Protein AF-A0A7S2HYG5-F1 (afdb_monomer)

pLDDT: mean 72.46, std 19.4, range [35.66, 97.06]

Secondary structure (DSSP, 8-state):
--------S-------------------SSHHHHHHHHHHHHHHHHHHHS--------SS-THHHHHHHHHHHHHHHHHHHHHHHHHHS-SS--SSSPPHHHHHHHHHHHHHHHHHHHHHHHHHHHHHHHHHHHHHHHHHHHHHHTT-

InterPro domains:
  IPR004217 Tim10-like [PF02953] (66-124)
  IPR035427 Tim10-like domain superfamily [G3DSA:1.10.287.810] (61-145)
  IPR035427 Tim10-like domain superfamily [SSF144122] (69-131)

Mean predicted aligned error: 18.71 Å

Foldseek 3Di:
DDDDDDDDDDDDDDDDDDDDDDDDDDDDPDVVVVVVVVVVVVVVVCCVVDVPPPPPPPDVDPVVVVVVVVVVVVVLVVVLVVVLCVVLPDPDPPDPDRDPRSVVSSVVSSVVSVVVVVVVVVVVVVVVVVVVVVVVVVVVVVVVVVPD

Structure (mmCIF, N/CA/C/O backbone):
data_AF-A0A7S2HYG5-F1
#
_entry.id   AF-A0A7S2HYG5-F1
#
loop_
_atom_site.group_PDB
_atom_site.id
_atom_site.type_symbol
_atom_site.label_atom_id
_atom_site.label_alt_id
_atom_site.label_comp_id
_atom_site.label_asym_id
_atom_site.label_entity_id
_atom_site.label_seq_id
_atom_site.pdbx_PDB_ins_code
_atom_site.Cartn_x
_atom_site.Cartn_y
_atom_site.Cartn_z
_atom_site.occupancy
_atom_site.B_iso_or_equiv
_atom_site.auth_seq_id
_atom_site.auth_comp_id
_atom_site.auth_asym_id
_atom_site.auth_atom_id
_atom_site.pdbx_PDB_model_num
ATOM 1 N N . PHE A 1 1 ? 1.846 -24.707 -8.665 1.00 38.94 1 PHE A N 1
ATOM 2 C CA . PHE A 1 1 ? 1.181 -25.809 -9.388 1.00 38.94 1 PHE A CA 1
ATOM 3 C C . PHE A 1 1 ? 0.012 -26.278 -8.533 1.00 38.94 1 PHE A C 1
ATOM 5 O O . PHE A 1 1 ? 0.233 -26.924 -7.521 1.00 38.94 1 PHE A O 1
ATOM 12 N N . ALA A 1 2 ? -1.208 -25.839 -8.848 1.00 42.44 2 ALA A N 1
ATOM 13 C CA . ALA A 1 2 ? -2.406 -26.189 -8.090 1.00 42.44 2 ALA A CA 1
ATOM 14 C C . ALA A 1 2 ? -3.001 -27.478 -8.666 1.00 42.44 2 ALA A C 1
ATOM 16 O O . ALA A 1 2 ? -3.543 -27.468 -9.769 1.00 42.44 2 ALA A O 1
ATOM 17 N N . THR A 1 3 ? -2.903 -28.590 -7.944 1.00 47.47 3 THR A N 1
ATOM 18 C CA . THR A 1 3 ? -3.693 -29.784 -8.250 1.00 47.47 3 THR A CA 1
ATOM 19 C C . THR A 1 3 ? -5.036 -29.657 -7.540 1.00 47.47 3 THR A C 1
ATOM 21 O O . THR A 1 3 ? -5.204 -29.963 -6.365 1.00 47.47 3 THR A O 1
ATOM 24 N N . ARG A 1 4 ? -6.021 -29.148 -8.280 1.00 42.34 4 ARG A N 1
ATOM 25 C CA . ARG A 1 4 ? -7.431 -29.197 -7.899 1.00 42.34 4 ARG A CA 1
ATOM 26 C C . ARG A 1 4 ? -7.890 -30.653 -7.988 1.00 42.34 4 ARG A C 1
ATOM 28 O O . ARG A 1 4 ? -8.102 -31.149 -9.089 1.00 42.34 4 ARG A O 1
ATOM 35 N N . SER A 1 5 ? -8.058 -31.330 -6.856 1.00 43.91 5 SER A N 1
ATOM 36 C CA . SER A 1 5 ? -8.839 -32.569 -6.812 1.00 43.91 5 SER A CA 1
ATOM 37 C C . SER A 1 5 ? -10.293 -32.206 -6.514 1.00 43.91 5 SER A C 1
ATOM 39 O O . SER A 1 5 ? -10.594 -31.569 -5.504 1.00 43.91 5 SER A O 1
ATOM 41 N N . ALA A 1 6 ? -11.181 -32.552 -7.441 1.00 42.34 6 ALA A N 1
ATOM 42 C CA . ALA A 1 6 ? -12.616 -32.538 -7.230 1.00 42.34 6 ALA A CA 1
ATOM 43 C C . ALA A 1 6 ? -13.027 -33.876 -6.598 1.00 42.34 6 ALA A C 1
ATOM 45 O O . ALA A 1 6 ? -12.798 -34.929 -7.185 1.00 42.34 6 ALA A O 1
ATOM 46 N N . GLY A 1 7 ? -13.673 -33.820 -5.436 1.00 38.31 7 GLY A N 1
ATOM 47 C CA . GLY A 1 7 ? -14.292 -34.958 -4.762 1.00 38.31 7 GLY A CA 1
ATOM 48 C C . GLY A 1 7 ? -15.359 -34.443 -3.802 1.00 38.31 7 GLY A C 1
ATOM 49 O O . GLY A 1 7 ? -15.081 -33.598 -2.960 1.00 38.31 7 GLY A O 1
ATOM 50 N N . ARG A 1 8 ? -16.604 -34.870 -4.023 1.00 49.75 8 ARG A N 1
ATOM 51 C CA . ARG A 1 8 ? -17.827 -34.434 -3.336 1.00 49.75 8 ARG A CA 1
ATOM 52 C C . ARG A 1 8 ? -17.950 -35.068 -1.946 1.00 49.75 8 ARG A C 1
ATOM 54 O O . ARG A 1 8 ? -17.648 -36.243 -1.798 1.00 49.75 8 ARG A O 1
ATOM 61 N N . ASN A 1 9 ? -18.548 -34.296 -1.034 1.00 46.12 9 ASN A N 1
ATOM 62 C CA . ASN A 1 9 ? -19.017 -34.636 0.317 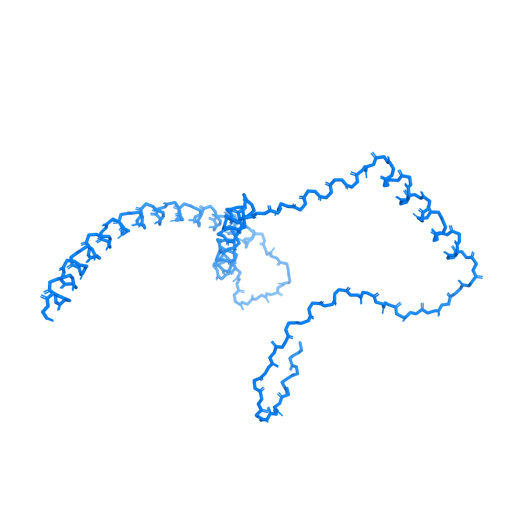1.00 46.12 9 ASN A CA 1
ATOM 63 C C . ASN A 1 9 ? -17.938 -34.926 1.369 1.00 46.12 9 ASN A C 1
ATOM 65 O O . ASN A 1 9 ? -17.324 -35.984 1.375 1.00 46.12 9 ASN A O 1
ATOM 69 N N . GLY A 1 10 ? -17.810 -34.007 2.331 1.00 38.06 10 GLY A N 1
ATOM 70 C CA . GLY A 1 10 ? -17.079 -34.237 3.576 1.00 38.06 10 GLY A CA 1
ATOM 71 C C . GLY A 1 10 ? -16.322 -33.003 4.048 1.00 38.06 10 GLY A C 1
ATOM 72 O O . GLY A 1 10 ? -15.224 -32.723 3.585 1.00 38.06 10 GLY A O 1
ATOM 73 N N . ILE A 1 11 ? -16.920 -32.268 4.983 1.00 52.16 11 ILE A N 1
ATOM 74 C CA . ILE A 1 11 ? -16.225 -31.318 5.854 1.00 52.16 11 ILE A CA 1
ATOM 75 C C . ILE A 1 11 ? -15.215 -32.129 6.670 1.00 52.16 11 ILE A C 1
ATOM 77 O O . ILE A 1 11 ? -15.676 -32.958 7.436 1.00 52.16 11 ILE A O 1
ATOM 81 N N . ILE A 1 12 ? -13.908 -31.917 6.482 1.00 48.81 12 ILE A N 1
ATOM 82 C CA . ILE A 1 12 ? -12.834 -31.818 7.498 1.00 48.81 12 ILE A CA 1
ATOM 83 C C . ILE A 1 12 ? -11.554 -31.411 6.727 1.00 48.81 12 ILE A C 1
ATOM 85 O O . ILE A 1 12 ? -10.967 -32.238 6.036 1.00 48.81 12 ILE A O 1
ATOM 89 N N . CYS A 1 13 ? -11.078 -30.169 6.862 1.00 39.56 13 CYS A N 1
ATOM 90 C CA . CYS A 1 13 ? -9.652 -29.876 6.666 1.00 39.56 13 CYS A CA 1
ATOM 91 C C . CYS A 1 13 ? -9.033 -29.783 8.054 1.00 39.56 13 CYS A C 1
ATOM 93 O O . CYS A 1 13 ? -9.122 -28.756 8.722 1.00 39.56 13 CYS A O 1
ATOM 95 N N . ALA A 1 14 ? -8.479 -30.909 8.494 1.00 47.91 14 ALA A N 1
ATOM 96 C CA . ALA A 1 14 ? -7.643 -30.985 9.669 1.00 47.91 14 ALA A CA 1
ATOM 97 C C . ALA A 1 14 ? -6.314 -30.293 9.359 1.00 47.91 14 ALA A C 1
ATOM 99 O O . ALA A 1 14 ? -5.595 -30.655 8.427 1.00 47.91 14 ALA A O 1
ATOM 100 N N . GLU A 1 15 ? -6.023 -29.296 10.177 1.00 52.59 15 GLU A N 1
ATOM 101 C CA . GLU A 1 15 ? -4.700 -28.768 10.448 1.00 52.59 15 GLU A CA 1
ATOM 102 C C . GLU A 1 15 ? -3.738 -29.922 10.775 1.00 52.59 15 GLU A C 1
ATOM 104 O O . GLU A 1 15 ? -3.843 -30.546 11.829 1.00 52.59 15 GLU A O 1
ATOM 109 N N . GLN A 1 16 ? -2.784 -30.209 9.889 1.00 44.84 16 GLN A N 1
ATOM 110 C CA . GLN A 1 16 ? -1.553 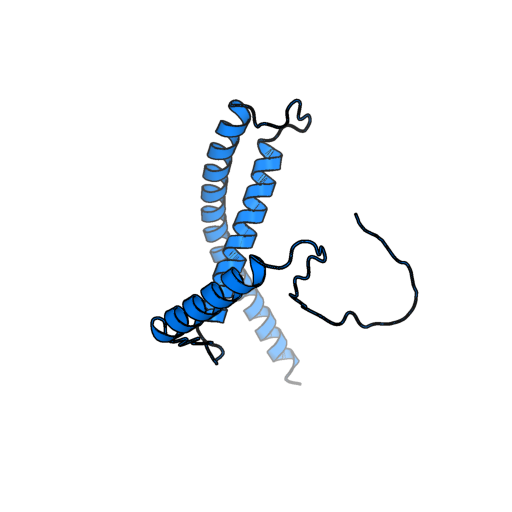-30.893 10.279 1.00 44.84 16 GLN A CA 1
ATOM 111 C C . GLN A 1 16 ? -0.344 -30.127 9.760 1.00 44.84 16 GLN A C 1
ATOM 113 O O . GLN A 1 16 ? 0.185 -30.345 8.671 1.00 44.84 16 GLN A O 1
ATOM 118 N N . ARG A 1 17 ? 0.111 -29.230 10.633 1.00 45.12 17 ARG A N 1
ATOM 119 C CA . ARG A 1 17 ? 1.498 -28.803 10.743 1.00 45.12 17 ARG A CA 1
ATOM 120 C C . ARG A 1 17 ? 2.356 -30.041 11.030 1.00 45.12 17 ARG A C 1
ATOM 122 O O . ARG A 1 17 ? 2.402 -30.515 12.159 1.00 45.12 17 ARG A O 1
ATOM 129 N N . GLN A 1 18 ? 3.060 -30.541 10.021 1.00 48.25 18 GLN A N 1
ATOM 130 C CA . GLN A 1 18 ? 4.229 -31.395 10.220 1.00 48.25 18 GLN A CA 1
ATOM 131 C C . GLN A 1 18 ? 5.423 -30.774 9.506 1.00 48.25 18 GLN A C 1
ATOM 133 O O . GLN A 1 18 ? 5.646 -30.929 8.308 1.00 48.25 18 GLN A O 1
ATOM 138 N N . THR A 1 19 ? 6.198 -30.036 10.292 1.00 41.03 19 THR A N 1
ATOM 139 C CA . THR A 1 19 ? 7.611 -29.792 10.038 1.00 41.03 19 THR A CA 1
ATOM 140 C C . THR A 1 19 ? 8.359 -31.104 10.259 1.00 41.03 19 THR A C 1
ATOM 142 O O . THR A 1 19 ? 8.623 -31.476 11.399 1.00 41.03 19 THR A O 1
ATOM 145 N N . ALA A 1 20 ? 8.698 -31.814 9.189 1.00 39.38 20 ALA A N 1
ATOM 146 C CA . ALA A 1 20 ? 9.713 -32.859 9.245 1.00 39.38 20 ALA A CA 1
ATOM 147 C C . ALA A 1 20 ? 10.379 -33.003 7.877 1.00 39.38 20 ALA A C 1
ATOM 149 O O . ALA A 1 20 ? 9.875 -33.626 6.947 1.00 39.38 20 ALA A O 1
ATOM 150 N N . SER A 1 21 ? 11.544 -32.379 7.776 1.00 41.88 21 SER A N 1
ATOM 151 C CA . SER A 1 21 ? 12.558 -32.633 6.768 1.00 41.88 21 SER A CA 1
ATOM 152 C C . SER A 1 21 ? 12.943 -34.116 6.728 1.00 41.88 21 SER A C 1
ATOM 154 O O . SER A 1 21 ? 13.458 -34.652 7.711 1.00 41.88 21 SER A O 1
ATOM 156 N N . SER A 1 22 ? 12.807 -34.758 5.573 1.00 39.44 22 SER A N 1
ATOM 157 C CA . SER A 1 22 ? 13.685 -35.869 5.201 1.00 39.44 22 SER A CA 1
ATOM 158 C C . SER A 1 22 ? 13.962 -35.826 3.710 1.00 39.44 22 SER A C 1
ATOM 160 O O . SER A 1 22 ? 13.203 -36.307 2.876 1.00 39.44 22 SER A O 1
ATOM 162 N N . SER A 1 23 ? 15.083 -35.183 3.395 1.00 35.66 23 SER A N 1
ATOM 163 C CA . SER A 1 23 ? 15.836 -35.395 2.173 1.00 35.66 23 SER A CA 1
ATOM 164 C C . SER A 1 23 ? 16.424 -36.804 2.204 1.00 35.66 23 SER A C 1
ATOM 166 O O . SER A 1 23 ? 17.446 -37.083 2.832 1.00 35.66 23 SER A O 1
ATOM 168 N N . GLU A 1 24 ? 15.750 -37.705 1.509 1.00 44.22 24 GLU A N 1
ATOM 169 C CA . GLU A 1 24 ? 16.256 -39.024 1.178 1.00 44.22 24 GLU A CA 1
ATOM 170 C C . GLU A 1 24 ? 17.243 -38.883 0.014 1.00 44.22 24 GLU A C 1
ATOM 172 O O . GLU A 1 24 ? 16.820 -38.719 -1.122 1.00 44.22 24 GLU A O 1
ATOM 177 N N . GLN A 1 25 ? 18.554 -38.892 0.286 1.00 39.56 25 GLN A N 1
ATOM 178 C CA . GLN A 1 25 ? 19.541 -39.508 -0.612 1.00 39.56 25 GLN A CA 1
ATOM 179 C C . GLN A 1 25 ? 20.794 -39.953 0.151 1.00 39.56 25 GLN A C 1
ATOM 181 O O . GLN A 1 25 ? 21.585 -39.177 0.689 1.00 39.56 25 GLN A O 1
ATOM 186 N N . GLU A 1 26 ? 20.935 -41.269 0.162 1.00 39.34 26 GLU A N 1
ATOM 187 C CA . GLU A 1 26 ? 22.013 -42.086 0.683 1.00 39.34 26 GLU A CA 1
ATOM 188 C C . GLU A 1 26 ? 23.161 -42.209 -0.334 1.00 39.34 26 GLU A C 1
ATOM 190 O O . GLU A 1 26 ? 22.917 -42.574 -1.482 1.00 39.34 26 GLU A O 1
ATOM 195 N N . LYS A 1 27 ? 24.405 -41.913 0.098 1.00 46.34 27 LYS A N 1
ATOM 196 C CA . LYS A 1 27 ? 25.689 -42.528 -0.333 1.00 46.34 27 LYS A CA 1
ATOM 197 C C . LYS A 1 27 ? 26.896 -41.817 0.320 1.00 46.34 27 LYS A C 1
ATOM 199 O O . LYS A 1 27 ? 27.299 -40.757 -0.143 1.00 46.34 27 LYS A O 1
ATOM 204 N N . ARG A 1 28 ? 27.475 -42.415 1.381 1.00 40.88 28 ARG A N 1
ATOM 205 C CA . ARG A 1 28 ? 28.923 -42.504 1.752 1.00 40.88 28 ARG A CA 1
ATOM 206 C C . ARG A 1 28 ? 29.103 -42.775 3.269 1.00 40.88 28 ARG A C 1
ATOM 208 O O . ARG A 1 28 ? 28.873 -41.866 4.070 1.00 40.88 28 ARG A O 1
ATOM 215 N N . PRO A 1 29 ? 29.561 -43.973 3.689 1.00 54.56 29 PRO A N 1
ATOM 216 C CA . PRO A 1 29 ? 29.672 -44.343 5.099 1.00 54.56 29 PRO A CA 1
ATOM 217 C C . PRO A 1 29 ? 31.117 -44.192 5.607 1.00 54.56 29 PRO A C 1
ATOM 219 O O . PRO A 1 29 ? 31.889 -45.130 5.499 1.00 54.56 29 PRO A O 1
ATOM 222 N N . LEU A 1 30 ? 31.496 -43.012 6.125 1.00 50.81 30 LEU A N 1
ATOM 223 C CA . LEU A 1 30 ? 32.494 -42.886 7.220 1.00 50.81 30 LEU A CA 1
ATOM 224 C C . LEU A 1 30 ? 32.673 -41.451 7.756 1.00 50.81 30 LEU A C 1
ATOM 226 O O . LEU A 1 30 ? 33.091 -41.281 8.892 1.00 50.81 30 LEU A O 1
ATOM 230 N N . HIS A 1 31 ? 32.327 -40.409 6.989 1.00 49.41 31 HIS A N 1
ATOM 231 C CA . HIS A 1 31 ? 32.473 -39.006 7.433 1.00 49.41 31 HIS A CA 1
ATOM 232 C C . HIS A 1 31 ? 31.215 -38.454 8.140 1.00 49.41 31 HIS A C 1
ATOM 234 O O . HIS A 1 31 ? 31.271 -37.477 8.882 1.00 49.41 31 HIS A O 1
ATOM 240 N N . ARG A 1 32 ? 30.052 -39.089 7.936 1.00 56.78 32 ARG A N 1
ATOM 241 C CA . ARG A 1 32 ? 28.766 -38.634 8.493 1.00 56.78 32 ARG A CA 1
ATOM 242 C C . ARG A 1 32 ? 28.638 -38.945 9.989 1.00 56.78 32 ARG A C 1
ATOM 244 O O . ARG A 1 32 ? 28.133 -38.113 10.729 1.00 56.78 32 ARG A O 1
ATOM 251 N N . THR A 1 33 ? 29.165 -40.082 10.451 1.00 53.47 33 THR A N 1
ATOM 252 C CA . THR A 1 33 ? 29.136 -40.470 11.873 1.00 53.47 33 THR A CA 1
ATOM 253 C C . THR A 1 33 ? 29.994 -39.539 12.735 1.00 53.47 33 THR A C 1
ATOM 255 O O . THR A 1 33 ? 29.583 -39.169 13.829 1.00 53.47 33 THR A O 1
ATOM 258 N N . GLN A 1 34 ? 31.144 -39.088 12.220 1.00 55.72 34 GLN A N 1
ATOM 259 C CA . GLN A 1 34 ? 32.048 -38.176 12.932 1.00 55.72 34 GLN A CA 1
ATOM 260 C C . GLN A 1 34 ? 31.472 -36.752 13.041 1.00 55.72 34 GLN A C 1
ATOM 262 O O . GLN A 1 34 ? 31.566 -36.134 14.100 1.00 55.72 34 GLN A O 1
ATOM 267 N N . VAL A 1 35 ? 30.812 -36.252 11.987 1.00 61.47 35 VAL A N 1
ATOM 268 C CA . VAL A 1 35 ? 30.127 -34.945 12.008 1.00 61.47 35 VAL A CA 1
ATOM 269 C C . VAL A 1 35 ? 28.886 -34.977 12.903 1.00 61.47 35 VAL A C 1
ATOM 271 O O . VAL A 1 35 ? 28.687 -34.040 13.667 1.00 61.47 35 VAL A O 1
ATOM 274 N N . ILE A 1 36 ? 28.091 -36.056 12.880 1.00 67.75 36 ILE A N 1
ATOM 275 C CA . ILE A 1 36 ? 26.935 -36.212 13.780 1.00 67.75 36 ILE A CA 1
ATOM 276 C C . ILE A 1 36 ? 27.395 -36.213 15.243 1.00 67.75 36 ILE A C 1
ATOM 278 O O . ILE A 1 36 ? 26.858 -35.434 16.021 1.00 67.75 36 ILE A O 1
ATOM 282 N N . LEU A 1 37 ? 28.429 -36.989 15.603 1.00 60.88 37 LEU A N 1
ATOM 283 C CA . LEU A 1 37 ? 28.976 -37.034 16.969 1.00 60.88 37 LEU A CA 1
ATOM 284 C C . LEU A 1 37 ? 29.522 -35.671 17.434 1.00 60.88 37 LEU A C 1
ATOM 286 O O . LEU A 1 37 ? 29.253 -35.264 18.569 1.00 60.88 37 LEU A O 1
ATOM 290 N N . SER A 1 38 ? 30.231 -34.942 16.563 1.00 70.06 38 SER A N 1
ATOM 291 C CA . SER A 1 38 ? 30.715 -33.578 16.835 1.00 70.06 38 SER A CA 1
ATOM 292 C C . SER A 1 38 ? 29.583 -32.560 16.979 1.00 70.06 38 SER A C 1
ATOM 294 O O . SER A 1 38 ? 29.639 -31.731 17.883 1.00 70.06 38 SER A O 1
ATOM 296 N N . LEU A 1 39 ? 28.535 -32.639 16.151 1.00 69.12 39 LEU A N 1
ATOM 297 C CA . LEU A 1 39 ? 27.358 -31.775 16.260 1.00 69.12 39 LEU A CA 1
ATOM 298 C C . LEU A 1 39 ? 26.555 -32.083 17.522 1.00 69.12 39 LEU A C 1
ATOM 300 O O . LEU A 1 39 ? 26.185 -31.151 18.220 1.00 69.12 39 LEU A O 1
ATOM 304 N N . THR A 1 40 ? 26.350 -33.351 17.892 1.00 68.81 40 THR A N 1
ATOM 305 C CA . THR A 1 40 ? 25.694 -33.684 19.168 1.00 68.81 40 THR A CA 1
ATOM 306 C C . THR A 1 40 ? 26.505 -33.223 20.373 1.00 68.81 40 THR A C 1
ATOM 308 O O . THR A 1 40 ? 25.913 -32.706 21.311 1.00 68.81 40 THR A O 1
ATOM 311 N N . ARG A 1 41 ? 27.845 -33.330 20.355 1.00 75.69 41 ARG A N 1
ATOM 312 C CA . ARG A 1 41 ? 28.703 -32.771 21.417 1.00 75.69 41 ARG A CA 1
ATOM 313 C C . ARG A 1 41 ? 28.625 -31.248 21.472 1.00 75.69 41 ARG A C 1
ATOM 315 O O . ARG A 1 41 ? 28.512 -30.700 22.560 1.00 75.69 41 ARG A O 1
ATOM 322 N N . TYR A 1 42 ? 28.664 -30.577 20.323 1.00 74.19 42 TYR A N 1
ATOM 323 C CA . TYR A 1 42 ? 28.535 -29.124 20.241 1.00 74.19 42 TYR A CA 1
ATOM 324 C C . TYR A 1 42 ? 27.154 -28.650 20.708 1.00 74.19 42 TYR A C 1
ATOM 326 O O . TYR A 1 42 ? 27.087 -27.727 21.504 1.00 74.19 42 TYR A O 1
ATOM 334 N N . ILE A 1 43 ? 26.069 -29.323 20.311 1.00 74.56 43 ILE A N 1
ATOM 335 C CA . ILE A 1 43 ? 24.702 -29.055 20.785 1.00 74.56 43 ILE A CA 1
ATOM 336 C C . ILE A 1 43 ? 24.604 -29.271 22.300 1.00 74.56 43 ILE A C 1
ATOM 338 O O . ILE A 1 43 ? 24.050 -28.426 22.986 1.00 74.56 43 ILE A O 1
ATOM 342 N N . LEU A 1 44 ? 25.183 -30.344 22.854 1.00 69.06 44 LEU A N 1
ATOM 343 C CA . LEU A 1 44 ? 25.165 -30.585 24.304 1.00 69.06 44 LEU A CA 1
ATOM 344 C C . LEU A 1 44 ? 25.954 -29.517 25.081 1.00 69.06 44 LEU A C 1
ATOM 346 O O . LEU A 1 44 ? 25.503 -29.070 26.130 1.00 69.06 44 LEU A O 1
ATOM 350 N N . ILE A 1 45 ? 27.112 -29.091 24.559 1.00 75.31 45 ILE A N 1
ATOM 351 C CA . ILE A 1 45 ? 27.932 -28.013 25.139 1.00 75.31 45 ILE A CA 1
ATOM 352 C C . ILE A 1 45 ? 27.210 -26.662 25.020 1.00 75.31 45 ILE A C 1
ATOM 354 O O . ILE A 1 45 ? 27.206 -25.893 25.976 1.00 75.31 45 ILE A O 1
ATOM 358 N N . MET A 1 46 ? 26.562 -26.385 23.885 1.00 66.31 46 MET A N 1
ATOM 359 C CA . MET A 1 46 ? 25.773 -25.169 23.673 1.00 66.31 46 MET A CA 1
ATOM 360 C C . MET A 1 46 ? 24.523 -25.140 24.554 1.00 66.31 46 MET A C 1
ATOM 362 O O . MET A 1 46 ? 24.235 -24.093 25.113 1.00 66.31 46 MET A O 1
ATOM 366 N N . ASN A 1 47 ? 23.856 -26.274 24.782 1.00 63.72 47 ASN A N 1
ATOM 367 C CA . ASN A 1 47 ? 22.736 -26.392 25.725 1.00 63.72 47 ASN A CA 1
ATOM 368 C C . ASN A 1 47 ? 23.180 -26.252 27.193 1.00 63.72 47 ASN A C 1
ATOM 370 O O . ASN A 1 47 ? 22.398 -25.831 28.039 1.00 63.72 47 ASN A O 1
ATOM 374 N N . ALA A 1 48 ? 24.426 -26.615 27.513 1.00 69.88 48 ALA A N 1
ATOM 375 C CA . ALA A 1 48 ? 24.989 -26.431 28.850 1.00 69.88 48 ALA A CA 1
ATOM 376 C C . ALA A 1 48 ? 25.425 -24.978 29.118 1.00 69.88 48 ALA A C 1
ATOM 378 O O . ALA A 1 48 ? 25.424 -24.552 30.271 1.00 69.88 48 ALA A O 1
ATOM 379 N N . LEU A 1 49 ? 25.800 -24.220 28.076 1.00 65.25 49 LEU A N 1
ATOM 380 C CA . LEU A 1 49 ? 26.207 -22.812 28.189 1.00 65.25 49 LEU A CA 1
ATOM 381 C C . LEU A 1 49 ? 25.036 -21.833 27.994 1.00 65.25 49 LEU A C 1
ATOM 383 O O . LEU A 1 49 ? 24.976 -20.802 28.657 1.00 65.25 49 LEU A O 1
ATOM 387 N N . PHE A 1 50 ? 24.098 -22.166 27.111 1.00 57.16 50 PHE A N 1
ATOM 388 C CA . PHE A 1 50 ? 22.815 -21.497 26.935 1.00 57.16 50 PHE A CA 1
ATOM 389 C C . PHE A 1 50 ? 21.739 -22.422 27.490 1.00 57.16 50 PHE A C 1
ATOM 391 O O . PHE A 1 50 ? 21.143 -23.219 26.767 1.00 57.16 50 PHE A O 1
ATOM 398 N N . GLY A 1 51 ? 21.533 -22.326 28.806 1.00 50.19 51 GLY A N 1
ATOM 399 C CA . GLY A 1 51 ? 20.386 -22.932 29.463 1.00 50.19 51 GLY A CA 1
ATOM 400 C C . GLY A 1 51 ? 19.123 -22.544 28.705 1.00 50.19 51 GLY A C 1
ATOM 401 O O . GLY A 1 51 ? 18.840 -21.361 28.512 1.00 50.19 51 GLY A O 1
ATOM 402 N N . THR A 1 52 ? 18.393 -23.545 28.229 1.00 51.38 52 THR A N 1
ATOM 403 C CA . THR A 1 52 ? 17.083 -23.367 27.615 1.00 51.38 52 THR A CA 1
ATOM 404 C C . THR A 1 52 ? 16.089 -22.949 28.696 1.00 51.38 52 THR A C 1
ATOM 406 O O . THR A 1 52 ? 15.292 -23.758 29.164 1.00 51.38 52 THR A O 1
ATOM 409 N N . GLU A 1 53 ? 16.120 -21.682 29.103 1.00 48.56 53 GLU A N 1
ATOM 410 C CA . GLU A 1 53 ? 14.915 -21.008 29.569 1.00 48.56 53 GLU A CA 1
ATOM 411 C C . GLU A 1 53 ? 14.137 -20.611 28.311 1.00 48.56 53 GLU A C 1
ATOM 413 O O . GLU A 1 53 ? 14.132 -19.463 27.866 1.00 48.56 53 GLU A O 1
ATOM 418 N N . GLU A 1 54 ? 13.512 -21.609 27.678 1.00 53.50 54 GLU A N 1
ATOM 419 C CA . GLU A 1 54 ? 12.388 -21.354 26.788 1.00 53.50 54 GLU A CA 1
ATOM 420 C C . GLU A 1 54 ? 11.261 -20.846 27.686 1.00 53.50 54 GLU A C 1
ATOM 422 O O . GLU A 1 54 ? 10.404 -21.600 28.148 1.00 53.50 54 GLU A O 1
ATOM 427 N N . LYS A 1 55 ? 11.292 -19.546 27.989 1.00 46.78 55 LYS A N 1
ATOM 428 C CA . LYS A 1 55 ? 10.138 -18.838 28.523 1.00 46.78 55 LYS A CA 1
ATOM 429 C C . LYS A 1 55 ? 9.097 -18.795 27.406 1.00 46.78 55 LYS A C 1
ATOM 431 O O . LYS A 1 55 ? 8.935 -17.781 26.735 1.00 46.78 55 LYS A O 1
ATOM 436 N N . GLN A 1 56 ? 8.420 -19.921 27.187 1.00 50.91 56 GLN A N 1
ATOM 437 C CA . GLN A 1 56 ? 7.090 -19.943 26.602 1.00 50.91 56 GLN A CA 1
ATOM 438 C C . GLN A 1 56 ? 6.230 -19.068 27.516 1.00 50.91 56 GLN A C 1
ATOM 440 O O . GLN A 1 56 ? 6.077 -19.398 28.695 1.00 50.91 56 GLN A O 1
ATOM 445 N N . PRO A 1 57 ? 5.726 -17.921 27.041 1.00 53.84 57 PRO A N 1
ATOM 446 C CA . PRO A 1 57 ? 4.858 -17.096 27.857 1.00 53.84 57 PRO A CA 1
ATOM 447 C C . PRO A 1 57 ? 3.523 -17.827 27.982 1.00 53.84 57 PRO A C 1
ATOM 449 O O . PRO A 1 57 ? 2.677 -17.813 27.089 1.00 53.84 57 PRO A O 1
ATOM 452 N N . ALA A 1 58 ? 3.389 -18.542 29.093 1.00 58.56 58 ALA A N 1
ATOM 453 C CA . ALA A 1 58 ? 2.167 -19.180 29.527 1.00 58.56 58 ALA A CA 1
ATOM 454 C C . ALA A 1 58 ? 1.241 -18.114 30.126 1.00 58.56 58 ALA A C 1
ATOM 456 O O . ALA A 1 58 ? 1.205 -17.900 31.334 1.00 58.56 58 ALA A O 1
ATOM 457 N N . GLY A 1 59 ? 0.480 -17.455 29.256 1.00 56.53 59 GLY A N 1
ATOM 458 C CA . GLY A 1 59 ? -0.656 -16.618 29.626 1.00 56.53 59 GLY A CA 1
ATOM 459 C C . GLY A 1 59 ? -1.222 -15.862 28.419 1.00 56.53 59 GLY A C 1
ATOM 460 O O . GLY A 1 59 ? -0.594 -15.857 27.360 1.00 56.53 59 GLY A O 1
ATOM 461 N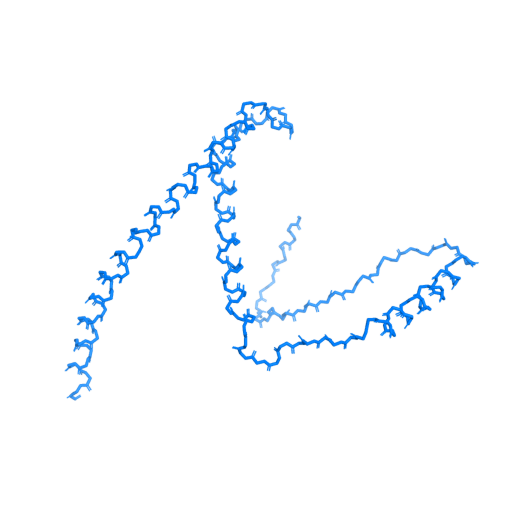 N . PRO A 1 60 ? -2.383 -15.187 28.544 1.00 63.94 60 PRO A N 1
ATOM 462 C CA . PRO A 1 60 ? -2.880 -14.193 27.576 1.00 63.94 60 PRO A CA 1
ATOM 463 C C . PRO A 1 60 ? -2.033 -12.897 27.624 1.00 63.94 60 PRO A C 1
ATOM 465 O O . PRO A 1 60 ? -2.531 -11.777 27.665 1.00 63.94 60 PRO A O 1
ATOM 468 N N . GLU A 1 61 ? -0.724 -13.105 27.695 1.00 62.19 61 GLU A N 1
ATOM 469 C CA . GLU A 1 61 ? 0.374 -12.222 28.049 1.00 62.19 61 GLU A CA 1
ATOM 470 C C . GLU A 1 61 ? 0.953 -11.550 26.791 1.00 62.19 61 GLU A C 1
ATOM 472 O O . GLU A 1 61 ? 0.660 -12.026 25.696 1.00 62.19 61 GLU A O 1
ATOM 477 N N . PRO A 1 62 ? 1.744 -10.460 26.918 1.00 66.44 62 PRO A N 1
ATOM 478 C CA . PRO A 1 62 ? 2.342 -9.568 25.896 1.00 66.44 62 PRO A CA 1
ATOM 479 C C . PRO A 1 62 ? 2.520 -10.037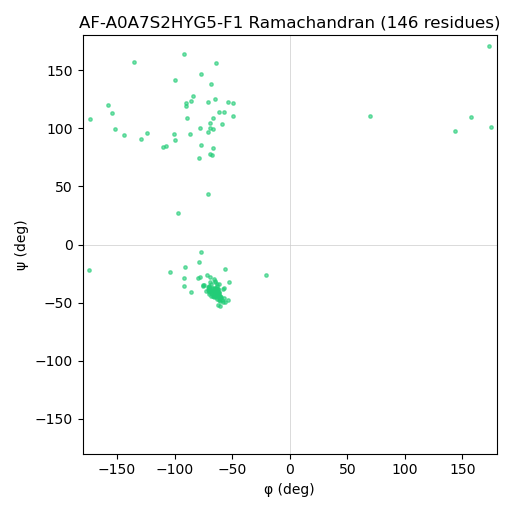 24.448 1.00 66.44 62 PRO A C 1
ATOM 481 O O . PRO A 1 62 ? 2.541 -9.205 23.544 1.00 66.44 62 PRO A O 1
ATOM 484 N N . LEU A 1 63 ? 2.644 -11.335 24.200 1.00 75.12 63 LEU A N 1
ATOM 485 C CA . LEU A 1 63 ? 2.631 -11.890 22.861 1.00 75.12 63 LEU A CA 1
ATOM 486 C C . LEU A 1 63 ? 1.367 -11.561 22.085 1.00 75.12 63 LEU A C 1
ATOM 488 O O . LEU A 1 63 ? 1.508 -11.282 20.911 1.00 75.12 63 LEU A O 1
ATOM 492 N N . PHE A 1 64 ? 0.173 -11.539 22.683 1.00 81.12 64 PHE A N 1
ATOM 493 C CA . PHE A 1 64 ? -1.033 -11.214 21.905 1.00 81.12 64 PHE A CA 1
ATOM 494 C C . PHE A 1 64 ? -1.028 -9.761 21.390 1.00 81.12 64 PHE A C 1
ATOM 496 O O . PHE A 1 64 ? -1.389 -9.488 20.243 1.00 81.12 64 PHE A O 1
ATOM 503 N N . ALA A 1 65 ? -0.573 -8.819 22.220 1.00 80.69 65 ALA A N 1
ATOM 504 C CA . ALA A 1 65 ? -0.384 -7.430 21.804 1.00 80.69 65 ALA A CA 1
ATOM 505 C C . ALA A 1 65 ? 0.722 -7.323 20.739 1.00 80.69 65 ALA A C 1
ATOM 507 O O . ALA A 1 65 ? 0.511 -6.723 19.688 1.00 80.69 65 ALA A O 1
ATOM 508 N N . ALA A 1 66 ? 1.855 -7.998 20.956 1.00 83.38 66 ALA A N 1
ATOM 509 C CA . ALA A 1 66 ? 2.966 -8.015 20.009 1.00 83.38 66 ALA A CA 1
ATOM 510 C C . ALA A 1 66 ? 2.602 -8.681 18.667 1.00 83.38 66 ALA A C 1
ATOM 512 O O . ALA A 1 66 ? 3.023 -8.210 17.613 1.00 83.38 66 ALA A O 1
ATOM 513 N N . THR A 1 67 ? 1.803 -9.751 18.663 1.00 86.12 67 THR A N 1
ATOM 514 C CA . THR A 1 67 ? 1.337 -10.396 17.426 1.00 86.12 67 THR A CA 1
ATOM 515 C C . THR A 1 67 ? 0.382 -9.487 16.670 1.00 86.12 67 THR A C 1
ATOM 517 O O . THR A 1 67 ? 0.505 -9.365 15.456 1.00 86.12 67 THR A O 1
ATOM 520 N N . THR A 1 68 ? -0.504 -8.784 17.381 1.00 88.81 68 THR A N 1
ATOM 521 C CA . THR A 1 68 ? -1.436 -7.823 16.773 1.00 88.81 68 THR A CA 1
ATOM 522 C C . THR A 1 68 ? -0.691 -6.663 16.104 1.00 88.81 68 THR A C 1
ATOM 524 O O . THR A 1 68 ? -1.008 -6.278 14.977 1.00 88.81 68 THR A O 1
ATOM 527 N N . GLU A 1 69 ? 0.346 -6.130 16.753 1.00 88.06 69 GLU A N 1
ATOM 528 C CA . GLU A 1 69 ? 1.196 -5.089 16.164 1.00 88.06 69 GLU A CA 1
ATOM 529 C C . GLU A 1 69 ? 1.915 -5.594 14.902 1.00 88.06 69 GLU A C 1
ATOM 531 O O . GLU A 1 69 ? 1.947 -4.903 13.881 1.00 88.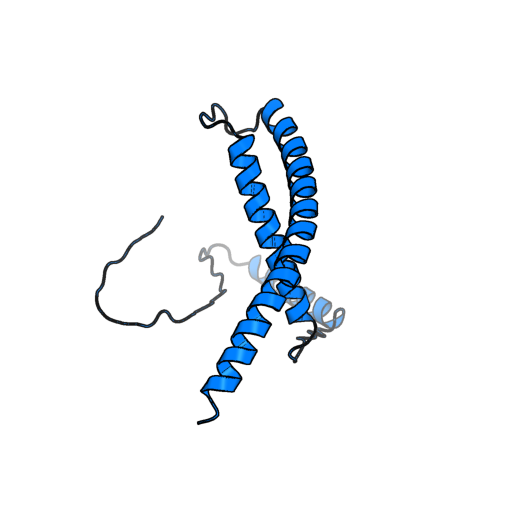06 69 GLU A O 1
ATOM 536 N N . MET A 1 70 ? 2.442 -6.821 14.930 1.00 89.19 70 MET A N 1
ATOM 537 C CA . MET A 1 70 ? 3.114 -7.430 13.775 1.00 89.19 70 MET A CA 1
ATOM 538 C C . MET A 1 70 ? 2.161 -7.679 12.598 1.00 89.19 70 MET A C 1
ATOM 540 O O . MET A 1 70 ? 2.534 -7.459 11.440 1.00 89.19 70 MET A O 1
ATOM 544 N N . GLU A 1 71 ? 0.926 -8.102 12.867 1.00 91.31 71 GLU A N 1
ATOM 545 C CA . GLU A 1 71 ? -0.108 -8.286 11.842 1.00 91.31 71 GLU A CA 1
ATOM 546 C C . GLU A 1 71 ? -0.466 -6.960 11.161 1.00 91.31 71 GLU A C 1
ATOM 548 O O . GLU A 1 71 ? -0.551 -6.902 9.929 1.00 91.31 71 GLU A O 1
ATOM 553 N N . MET A 1 72 ? -0.571 -5.873 11.931 1.00 90.56 72 MET A N 1
ATOM 554 C CA . MET A 1 72 ? -0.787 -4.528 11.391 1.00 90.56 72 MET A CA 1
ATOM 555 C C . MET A 1 72 ? 0.358 -4.101 10.458 1.00 90.56 72 MET A C 1
ATOM 557 O O . MET A 1 72 ? 0.105 -3.645 9.337 1.00 90.56 72 MET A O 1
ATOM 561 N N . TYR A 1 73 ? 1.618 -4.268 10.875 1.00 91.44 73 TYR A N 1
ATOM 562 C C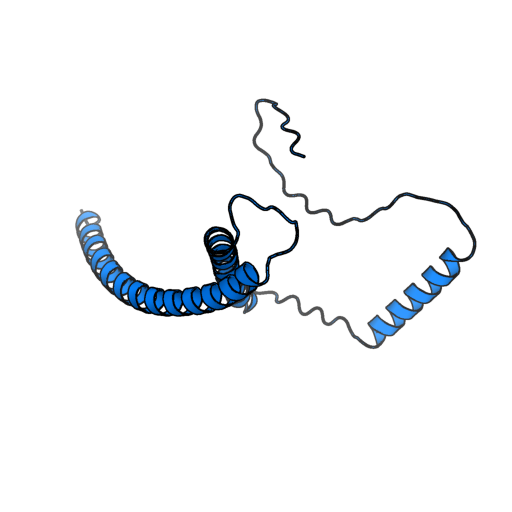A . TYR A 1 73 ? 2.766 -3.927 10.022 1.00 91.44 73 TYR A CA 1
ATOM 563 C C . TYR A 1 73 ? 2.827 -4.784 8.755 1.00 91.44 73 TYR A C 1
ATOM 565 O O . TYR A 1 73 ? 3.209 -4.296 7.687 1.00 91.44 73 TYR A O 1
ATOM 573 N N . THR A 1 74 ? 2.406 -6.042 8.848 1.00 93.75 74 THR A N 1
ATOM 574 C CA . THR A 1 74 ? 2.381 -6.958 7.706 1.00 93.75 74 THR A CA 1
ATOM 575 C C . THR A 1 74 ? 1.330 -6.542 6.675 1.00 93.75 74 THR A C 1
ATOM 577 O O . THR A 1 74 ? 1.635 -6.500 5.480 1.00 93.75 74 THR A O 1
ATOM 580 N N . ASP A 1 75 ? 0.116 -6.171 7.097 1.00 93.38 75 ASP A N 1
ATOM 581 C CA . ASP A 1 75 ? -0.910 -5.646 6.179 1.00 93.38 75 ASP A CA 1
ATOM 582 C C . ASP A 1 75 ? -0.453 -4.342 5.508 1.00 93.38 75 ASP A C 1
ATOM 584 O O . ASP A 1 75 ? -0.571 -4.183 4.286 1.00 93.38 75 ASP A O 1
ATOM 588 N N . LEU A 1 76 ? 0.151 -3.438 6.287 1.00 93.50 76 LEU A N 1
ATOM 589 C CA . LEU A 1 76 ? 0.713 -2.189 5.780 1.00 93.50 76 LEU A CA 1
ATOM 590 C C . LEU A 1 76 ? 1.744 -2.450 4.674 1.00 93.50 76 LEU A C 1
ATOM 592 O O . LEU A 1 76 ? 1.658 -1.848 3.598 1.00 93.50 76 LEU A O 1
ATOM 596 N N . PHE A 1 77 ? 2.689 -3.359 4.927 1.00 94.81 77 PHE A N 1
ATOM 597 C CA . PHE A 1 77 ? 3.744 -3.709 3.981 1.00 94.81 77 PHE A CA 1
ATOM 598 C C . PHE A 1 77 ? 3.185 -4.359 2.713 1.00 94.81 77 PHE A C 1
ATOM 600 O O . PHE A 1 77 ? 3.548 -3.953 1.609 1.00 94.81 77 PHE A O 1
ATOM 607 N N . ASN A 1 78 ? 2.254 -5.307 2.843 1.00 95.25 78 ASN A N 1
ATOM 608 C CA . ASN A 1 78 ? 1.660 -5.995 1.696 1.00 95.25 78 ASN A CA 1
ATOM 609 C C . ASN A 1 78 ? 0.902 -5.027 0.772 1.00 95.25 78 ASN A C 1
ATOM 611 O O . ASN A 1 78 ? 1.058 -5.071 -0.454 1.00 95.25 78 ASN A O 1
ATOM 615 N N . LYS A 1 79 ? 0.126 -4.100 1.344 1.00 94.94 79 LYS A N 1
ATOM 616 C CA . LYS A 1 79 ? -0.595 -3.078 0.567 1.00 94.94 79 LYS A CA 1
ATOM 617 C C . LYS A 1 79 ? 0.336 -2.044 -0.057 1.00 94.94 79 LYS A C 1
ATOM 619 O O . LYS A 1 79 ? 0.104 -1.630 -1.199 1.00 94.94 79 LYS A O 1
ATOM 624 N N . MET A 1 80 ? 1.397 -1.662 0.653 1.00 95.44 80 MET A N 1
ATOM 625 C CA . MET A 1 80 ? 2.437 -0.772 0.137 1.00 95.44 80 MET A CA 1
ATOM 626 C C . MET A 1 80 ? 3.154 -1.403 -1.057 1.00 95.44 80 MET A C 1
ATOM 628 O O . MET A 1 80 ? 3.213 -0.797 -2.127 1.00 95.44 80 MET A O 1
ATOM 632 N N . ALA A 1 81 ? 3.635 -2.639 -0.897 1.00 94.31 81 ALA A N 1
ATOM 633 C CA . ALA A 1 81 ? 4.356 -3.376 -1.926 1.00 94.31 81 ALA A CA 1
ATOM 634 C C . ALA A 1 81 ? 3.495 -3.556 -3.184 1.00 94.31 81 ALA A C 1
ATOM 636 O O . ALA A 1 81 ? 3.937 -3.219 -4.282 1.00 94.31 81 ALA A O 1
ATOM 637 N N . SER A 1 82 ? 2.234 -3.981 -3.031 1.00 94.50 82 SER A N 1
ATOM 638 C CA . SER A 1 82 ? 1.309 -4.111 -4.165 1.00 94.50 82 SER A CA 1
ATOM 639 C C . SER A 1 82 ? 1.025 -2.767 -4.845 1.00 94.50 82 SER A C 1
ATOM 641 O O . SER A 1 82 ? 0.988 -2.698 -6.074 1.00 94.50 82 SER A O 1
ATOM 643 N N . SER A 1 83 ? 0.823 -1.689 -4.078 1.00 94.69 83 SER A N 1
ATOM 644 C CA . SER A 1 83 ? 0.544 -0.362 -4.646 1.00 94.69 83 SER A CA 1
ATOM 645 C C . SER A 1 83 ? 1.738 0.198 -5.409 1.00 94.69 83 SER A C 1
ATOM 647 O O . SER A 1 83 ? 1.568 0.733 -6.505 1.00 94.69 83 SER A O 1
ATOM 649 N N . CYS A 1 84 ? 2.943 0.083 -4.850 1.00 95.12 84 CYS A N 1
ATOM 650 C CA . CYS A 1 84 ? 4.145 0.582 -5.505 1.00 95.12 84 CYS A CA 1
ATOM 651 C C . CYS A 1 84 ? 4.528 -0.266 -6.712 1.00 95.12 84 CYS A C 1
ATOM 653 O O . CYS A 1 84 ? 4.872 0.304 -7.745 1.00 95.12 84 CYS A O 1
ATOM 655 N N . PHE A 1 85 ? 4.344 -1.586 -6.655 1.00 91.75 85 PHE A N 1
ATOM 656 C CA . PHE A 1 85 ? 4.531 -2.442 -7.824 1.00 91.75 85 PHE A CA 1
ATOM 657 C C . PHE A 1 85 ? 3.575 -2.059 -8.964 1.00 91.75 85 PHE A C 1
ATOM 659 O O . PHE A 1 85 ? 4.009 -1.864 -10.092 1.00 91.75 85 PHE A O 1
ATOM 666 N N . GLN A 1 86 ? 2.289 -1.834 -8.678 1.00 91.69 86 GLN A N 1
ATOM 667 C CA . GLN A 1 86 ? 1.323 -1.418 -9.705 1.00 91.69 86 GLN A CA 1
ATOM 668 C C . GLN A 1 86 ? 1.590 -0.022 -10.292 1.00 91.69 86 GLN A C 1
ATOM 670 O O . GLN A 1 86 ? 1.218 0.237 -11.437 1.00 91.69 86 GLN A O 1
ATOM 675 N N . LYS A 1 87 ? 2.180 0.894 -9.513 1.00 92.00 87 LYS A N 1
ATOM 676 C CA . LYS A 1 87 ? 2.463 2.275 -9.941 1.00 92.00 87 LYS A CA 1
ATOM 677 C C . LYS A 1 87 ? 3.786 2.406 -10.689 1.00 92.00 87 LYS A C 1
ATOM 679 O O . LYS A 1 87 ? 3.856 3.178 -11.640 1.00 92.00 87 LYS A O 1
ATOM 684 N N . CYS A 1 88 ? 4.818 1.711 -10.222 1.00 92.12 88 CYS A N 1
ATOM 685 C CA . CYS A 1 88 ? 6.190 1.904 -10.678 1.00 92.12 88 CYS A CA 1
ATOM 686 C C . CYS A 1 88 ? 6.681 0.806 -11.617 1.00 92.12 88 CYS A C 1
ATOM 688 O O . CYS A 1 88 ? 7.581 1.079 -12.403 1.00 92.12 88 CYS A O 1
ATOM 690 N N . ALA A 1 89 ? 6.100 -0.396 -11.576 1.00 86.62 89 ALA A N 1
ATOM 691 C CA . ALA A 1 89 ? 6.476 -1.473 -12.480 1.00 86.62 89 ALA A CA 1
ATOM 692 C C . ALA A 1 89 ? 5.610 -1.406 -13.751 1.00 86.62 89 ALA A C 1
ATOM 694 O O . ALA A 1 89 ? 4.375 -1.443 -13.699 1.00 86.62 89 ALA A O 1
ATOM 695 N N . SER A 1 90 ? 6.245 -1.272 -14.916 1.00 76.38 90 SER A N 1
ATOM 696 C CA . SER A 1 90 ? 5.514 -1.169 -16.185 1.00 76.38 90 SER A CA 1
ATOM 697 C C . SER A 1 90 ? 4.805 -2.477 -16.551 1.00 76.38 90 SER A C 1
ATOM 699 O O . SER A 1 90 ? 5.408 -3.539 -16.528 1.00 76.38 90 SER A O 1
ATOM 701 N N . LYS A 1 91 ? 3.556 -2.410 -17.043 1.00 71.62 91 LYS A N 1
ATOM 702 C CA . LYS A 1 91 ? 2.791 -3.598 -17.509 1.00 71.62 91 LYS A CA 1
ATOM 703 C C . LYS A 1 91 ? 3.496 -4.416 -18.602 1.00 71.62 91 LYS A C 1
ATOM 705 O O . LYS A 1 91 ? 3.132 -5.563 -18.844 1.00 71.62 91 LYS A O 1
ATOM 710 N N . LYS A 1 92 ? 4.449 -3.807 -19.309 1.00 70.06 92 LYS A N 1
ATOM 711 C CA . LYS A 1 92 ? 5.321 -4.466 -20.282 1.00 70.06 92 LYS A CA 1
ATOM 712 C C . LYS A 1 92 ? 6.731 -4.519 -19.704 1.00 70.06 92 LYS A C 1
ATOM 714 O O . LYS A 1 92 ? 7.543 -3.647 -19.998 1.00 70.06 92 LYS A O 1
ATOM 719 N N . HIS A 1 93 ? 6.997 -5.529 -18.885 1.00 73.75 93 HIS A N 1
ATOM 720 C CA . HIS A 1 93 ? 8.348 -5.834 -18.430 1.00 73.75 93 HIS A CA 1
ATOM 721 C C . HIS A 1 93 ? 9.166 -6.287 -19.642 1.00 73.75 93 HIS A C 1
ATOM 723 O O . HIS A 1 93 ? 8.887 -7.337 -20.222 1.00 73.75 93 HIS A O 1
ATOM 729 N N . LYS A 1 94 ? 10.106 -5.448 -20.087 1.00 69.38 94 LYS A N 1
ATOM 730 C CA . LYS A 1 94 ? 11.073 -5.830 -21.125 1.00 69.38 94 LYS A CA 1
ATOM 731 C C . LYS A 1 94 ? 12.213 -6.667 -20.550 1.00 69.38 94 LYS A C 1
ATOM 733 O O . LYS A 1 94 ? 12.714 -7.529 -21.259 1.00 69.38 94 LYS A O 1
ATOM 738 N N . ASP A 1 95 ? 12.534 -6.454 -19.276 1.00 73.31 95 ASP A N 1
ATOM 739 C CA . ASP A 1 95 ? 13.674 -7.043 -18.582 1.00 73.31 95 ASP A CA 1
ATOM 740 C C . ASP A 1 95 ? 13.249 -7.547 -17.190 1.00 73.31 95 ASP A C 1
ATOM 742 O O . ASP A 1 95 ? 12.228 -7.116 -16.648 1.00 73.31 95 ASP A O 1
ATOM 746 N N . SER A 1 96 ? 14.007 -8.496 -16.630 1.00 76.75 96 SER A N 1
ATOM 747 C CA . SER A 1 96 ? 13.775 -9.048 -15.284 1.00 76.75 96 SER A CA 1
ATOM 748 C C . SER A 1 96 ? 14.278 -8.144 -14.156 1.00 76.75 96 SER A C 1
ATOM 750 O O . SER A 1 96 ? 13.898 -8.351 -13.007 1.00 76.75 96 SER A O 1
ATOM 752 N N . ASP A 1 97 ? 15.119 -7.165 -14.488 1.00 79.75 97 ASP A N 1
ATOM 753 C CA . ASP A 1 97 ? 15.651 -6.177 -13.556 1.00 79.75 97 ASP A CA 1
ATOM 754 C C . ASP A 1 97 ? 14.882 -4.859 -13.665 1.00 79.75 97 ASP A C 1
ATOM 756 O O . ASP A 1 97 ? 14.527 -4.415 -14.760 1.00 79.75 97 ASP A O 1
ATOM 760 N N . LEU A 1 98 ? 14.652 -4.215 -12.517 1.00 80.56 98 LEU A N 1
ATOM 761 C CA . LEU A 1 98 ? 14.060 -2.881 -12.471 1.00 80.56 98 LEU A CA 1
ATOM 762 C C . LEU A 1 98 ? 15.006 -1.875 -13.131 1.00 80.56 98 LEU A C 1
ATOM 764 O O . LEU A 1 98 ? 16.158 -1.711 -12.718 1.00 80.56 98 LEU A O 1
ATOM 768 N N . ALA A 1 99 ? 14.498 -1.135 -14.114 1.00 84.62 99 ALA A N 1
ATOM 769 C CA . ALA A 1 99 ? 15.259 -0.045 -14.709 1.00 84.62 99 ALA A CA 1
ATOM 770 C C . ALA A 1 99 ? 15.528 1.059 -13.667 1.00 84.62 99 ALA A C 1
ATOM 772 O O . ALA A 1 99 ? 14.751 1.256 -12.730 1.00 84.62 99 ALA A O 1
ATOM 773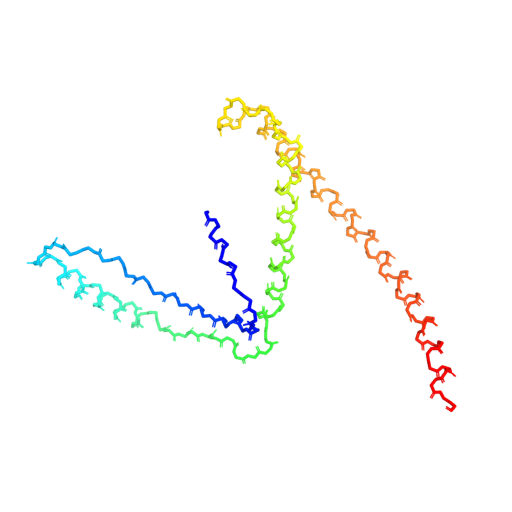 N N . LEU A 1 100 ? 16.580 1.864 -13.866 1.00 84.38 100 LEU A N 1
ATOM 774 C CA . LEU A 1 100 ? 16.938 2.966 -12.954 1.00 84.38 100 LEU A CA 1
ATOM 775 C C . LEU A 1 100 ? 15.755 3.925 -12.677 1.00 84.38 100 LEU A C 1
ATOM 777 O O . LEU A 1 100 ? 15.620 4.458 -11.576 1.00 84.38 100 LEU A O 1
ATOM 781 N N . GLY A 1 101 ? 14.864 4.106 -13.661 1.00 87.94 101 GLY A N 1
ATOM 782 C CA . GLY A 1 101 ? 13.634 4.889 -13.510 1.00 87.94 101 GLY A CA 1
ATOM 783 C C . GLY A 1 101 ? 12.575 4.235 -12.612 1.00 87.94 101 GLY A C 1
ATOM 784 O O . GLY A 1 101 ? 11.906 4.936 -11.853 1.00 87.94 101 GLY A O 1
ATOM 785 N N . GLU A 1 102 ? 12.447 2.907 -12.644 1.00 89.88 102 GLU A N 1
ATOM 786 C CA . GLU A 1 102 ? 11.507 2.150 -11.803 1.00 89.88 102 GLU A CA 1
ATOM 787 C C . GLU A 1 102 ? 12.010 2.067 -10.354 1.00 89.88 102 GLU A C 1
ATOM 789 O O . GLU A 1 102 ? 11.217 2.193 -9.416 1.00 89.88 102 GLU A O 1
ATOM 794 N N . MET A 1 103 ? 13.332 1.979 -10.162 1.00 88.69 103 MET A N 1
ATOM 795 C CA . MET A 1 103 ? 13.971 2.079 -8.844 1.00 88.69 103 MET A CA 1
ATOM 796 C C . MET A 1 103 ? 13.684 3.439 -8.190 1.00 88.69 103 MET A C 1
ATOM 798 O O . MET A 1 103 ? 13.110 3.488 -7.104 1.00 88.69 103 MET A O 1
ATOM 802 N N . SER A 1 104 ? 13.956 4.552 -8.887 1.00 93.81 104 SER A N 1
ATOM 803 C CA . SER A 1 104 ? 13.689 5.894 -8.337 1.00 93.81 104 SER A CA 1
ATOM 804 C C . SER A 1 104 ? 12.194 6.170 -8.113 1.00 93.81 104 SER A C 1
ATOM 806 O O . SER A 1 104 ? 11.826 6.892 -7.181 1.00 93.81 104 SER A O 1
ATOM 808 N N . CYS A 1 105 ? 11.311 5.606 -8.945 1.00 94.38 105 CYS A N 1
ATOM 809 C CA . CYS A 1 105 ? 9.869 5.670 -8.711 1.00 94.38 105 CYS A CA 1
ATOM 810 C C . CYS A 1 105 ? 9.484 4.962 -7.407 1.00 94.38 105 CYS A C 1
ATOM 812 O O . CYS A 1 105 ? 8.678 5.499 -6.644 1.00 94.38 105 CYS A O 1
ATOM 814 N N . THR A 1 106 ? 10.066 3.790 -7.142 1.00 94.50 106 THR A N 1
ATOM 815 C CA . THR A 1 106 ? 9.750 2.970 -5.965 1.00 94.50 106 THR A CA 1
ATOM 816 C C . THR A 1 106 ? 10.048 3.723 -4.668 1.00 94.50 106 THR A C 1
ATOM 818 O O . THR A 1 106 ? 9.166 3.812 -3.814 1.00 94.50 106 THR A O 1
ATOM 821 N N . ASP A 1 107 ? 11.205 4.381 -4.563 1.00 95.38 107 ASP A N 1
ATOM 822 C CA . ASP A 1 107 ? 11.561 5.193 -3.386 1.00 95.38 107 ASP A CA 1
ATOM 823 C C . ASP A 1 107 ? 10.565 6.341 -3.148 1.00 95.38 107 ASP A C 1
ATOM 825 O O . ASP A 1 107 ? 10.072 6.559 -2.036 1.00 95.38 107 ASP A O 1
ATOM 829 N N . ARG A 1 108 ? 10.197 7.059 -4.219 1.00 96.69 108 ARG A N 1
ATOM 830 C CA . ARG A 1 108 ? 9.199 8.142 -4.159 1.00 96.69 108 ARG A CA 1
ATOM 831 C C . ARG A 1 108 ? 7.816 7.610 -3.787 1.00 96.69 108 ARG A C 1
ATOM 833 O O . ARG A 1 108 ? 7.082 8.279 -3.060 1.00 96.69 108 ARG A O 1
ATOM 840 N N . CYS A 1 109 ? 7.452 6.429 -4.284 1.00 97.06 109 CYS A N 1
ATOM 841 C CA . CYS A 1 109 ? 6.180 5.787 -3.976 1.00 97.06 109 CYS A CA 1
ATOM 842 C C . CYS A 1 109 ? 6.070 5.451 -2.490 1.00 97.06 109 CYS A C 1
ATOM 844 O O . CYS A 1 109 ? 5.059 5.792 -1.878 1.00 97.06 109 CYS A O 1
ATOM 846 N N . VAL A 1 110 ? 7.109 4.851 -1.902 1.00 96.56 110 VAL A N 1
ATOM 847 C CA . VAL A 1 110 ? 7.139 4.509 -0.472 1.00 96.56 110 VAL A CA 1
ATOM 848 C C . VAL A 1 110 ? 7.001 5.766 0.386 1.00 96.56 110 VAL A C 1
ATOM 850 O O . VAL A 1 110 ? 6.146 5.805 1.270 1.00 96.56 110 VAL A O 1
ATOM 853 N N . ALA A 1 111 ? 7.745 6.833 0.069 1.00 97.06 111 ALA A N 1
ATOM 854 C CA . ALA A 1 111 ? 7.627 8.109 0.778 1.00 97.06 111 ALA A CA 1
ATOM 855 C C . ALA A 1 111 ? 6.187 8.659 0.740 1.00 97.06 111 ALA A C 1
ATOM 857 O O . ALA A 1 111 ? 5.623 9.022 1.772 1.00 97.06 111 ALA A O 1
ATOM 858 N N . LYS A 1 112 ? 5.545 8.649 -0.436 1.00 96.75 112 LYS A N 1
ATOM 859 C CA . LYS A 1 112 ? 4.150 9.100 -0.579 1.00 96.75 112 LYS A CA 1
ATOM 860 C C . LYS A 1 112 ? 3.132 8.183 0.079 1.00 96.75 112 LYS A C 1
ATOM 862 O O . LYS A 1 112 ? 2.107 8.670 0.551 1.00 96.75 112 LYS A O 1
ATOM 867 N N . TYR A 1 113 ? 3.392 6.884 0.118 1.00 96.81 113 TYR A N 1
ATOM 868 C CA . TYR A 1 113 ? 2.514 5.932 0.780 1.00 96.81 113 TYR A CA 1
ATOM 869 C C . TYR A 1 113 ? 2.491 6.165 2.293 1.00 96.81 113 TYR A C 1
ATOM 871 O O . TYR A 1 113 ? 1.412 6.227 2.875 1.00 96.81 113 TYR A O 1
ATOM 879 N N . LEU A 1 114 ? 3.653 6.383 2.913 1.00 95.25 114 LEU A N 1
ATOM 880 C CA . LEU A 1 114 ? 3.742 6.678 4.345 1.00 95.25 114 LEU A CA 1
ATOM 881 C C . LEU A 1 114 ? 3.098 8.029 4.698 1.00 95.25 114 LEU A C 1
ATOM 883 O O . LEU A 1 114 ? 2.297 8.088 5.628 1.00 95.25 114 LEU A O 1
ATOM 887 N N . GLU A 1 115 ? 3.336 9.079 3.898 1.00 95.94 115 GLU A N 1
ATOM 888 C CA . GLU A 1 115 ? 2.639 10.372 4.050 1.00 95.94 115 GLU A CA 1
ATOM 889 C C . GLU A 1 115 ? 1.104 10.226 3.961 1.00 95.94 115 GLU A C 1
ATOM 891 O O . GLU A 1 115 ? 0.352 10.932 4.637 1.00 95.94 115 GLU A O 1
ATOM 896 N N . ALA A 1 116 ? 0.611 9.341 3.088 1.00 95.56 116 ALA A N 1
ATOM 897 C CA . ALA A 1 116 ? -0.820 9.081 2.955 1.00 95.56 116 ALA A CA 1
ATOM 898 C C . ALA A 1 116 ? -1.368 8.284 4.147 1.00 95.56 116 ALA A C 1
ATOM 900 O O . ALA A 1 116 ? -2.456 8.594 4.630 1.00 95.56 116 ALA A O 1
ATOM 901 N N . GLN A 1 117 ? -0.618 7.296 4.637 1.00 92.62 117 GLN A N 1
ATOM 902 C CA . GLN A 1 117 ? -1.002 6.470 5.782 1.00 92.62 117 GLN A CA 1
ATOM 903 C C . GLN A 1 117 ? -1.145 7.291 7.068 1.00 92.62 117 GLN A C 1
ATOM 905 O O . GLN A 1 117 ? -2.117 7.104 7.797 1.00 92.62 117 GLN A O 1
ATOM 910 N N . GLU A 1 118 ? -0.275 8.277 7.298 1.00 94.50 118 GLU A N 1
ATOM 911 C CA . GLU A 1 118 ? -0.409 9.208 8.429 1.00 94.50 118 GLU A CA 1
ATOM 912 C C . GLU A 1 118 ? -1.728 10.002 8.366 1.00 94.50 118 GLU A C 1
ATOM 914 O O . GLU A 1 118 ? -2.485 10.070 9.338 1.00 94.50 118 GLU A O 1
ATOM 919 N N . LYS A 1 119 ? -2.063 10.547 7.190 1.00 95.44 119 LYS A N 1
ATOM 920 C CA . LYS A 1 119 ? -3.315 11.299 6.981 1.00 95.44 119 LYS A CA 1
ATOM 921 C C . LYS A 1 119 ? -4.548 10.418 7.144 1.00 95.44 119 LYS A C 1
ATOM 923 O O . LYS A 1 119 ? -5.543 10.858 7.719 1.00 95.44 119 LYS A O 1
ATOM 928 N N . ILE A 1 120 ? -4.489 9.186 6.641 1.00 94.06 120 ILE A N 1
ATOM 929 C CA . ILE A 1 120 ? -5.553 8.195 6.818 1.00 94.06 120 ILE A CA 1
ATOM 930 C C . ILE A 1 120 ? -5.741 7.899 8.309 1.00 94.06 120 ILE A C 1
ATOM 932 O O . ILE A 1 120 ? -6.882 7.867 8.761 1.00 94.06 120 ILE A O 1
ATOM 936 N N . GLY A 1 121 ? -4.657 7.790 9.084 1.00 92.56 121 GLY A N 1
ATOM 937 C CA . GLY A 1 121 ? -4.715 7.635 10.539 1.00 92.56 121 GLY A CA 1
ATOM 938 C C . GLY A 1 121 ? -5.545 8.727 11.224 1.00 92.56 121 GLY A C 1
ATOM 939 O O . GLY A 1 121 ? -6.457 8.417 11.989 1.00 92.56 121 GLY A O 1
ATOM 940 N N . VAL A 1 122 ? -5.315 9.999 10.878 1.00 93.62 122 VAL A N 1
ATOM 941 C CA . VAL A 1 122 ? -6.090 11.136 11.422 1.00 93.62 122 VAL A CA 1
ATOM 942 C C . VAL A 1 122 ? -7.569 11.067 11.024 1.00 93.62 122 VAL A C 1
ATOM 944 O O . VAL A 1 122 ? -8.451 11.391 11.820 1.00 93.62 122 VAL A O 1
ATOM 947 N N . ILE A 1 123 ? -7.865 10.661 9.788 1.00 93.69 123 ILE A N 1
ATOM 948 C CA . ILE A 1 123 ? -9.246 10.560 9.296 1.00 93.69 123 ILE A CA 1
ATOM 949 C C . ILE A 1 123 ? -9.982 9.403 9.977 1.00 93.69 123 ILE A C 1
ATOM 951 O O . ILE A 1 123 ? -11.132 9.581 10.371 1.00 93.69 123 ILE A O 1
ATOM 955 N N . ILE A 1 124 ? -9.335 8.247 10.147 1.00 93.06 124 ILE A N 1
ATOM 956 C CA . ILE A 1 124 ? -9.923 7.083 10.821 1.00 93.06 124 ILE A CA 1
ATOM 957 C C . ILE A 1 124 ? -10.231 7.409 12.281 1.00 93.06 124 ILE A C 1
ATOM 959 O O . ILE A 1 124 ? -11.304 7.056 12.753 1.00 93.06 124 ILE A O 1
ATOM 963 N N . GLN A 1 125 ? -9.354 8.132 12.982 1.00 90.81 125 GLN A N 1
ATOM 964 C CA . GLN A 1 125 ? -9.630 8.570 14.356 1.00 90.81 125 GLN A CA 1
ATOM 965 C C . GLN A 1 125 ? -10.908 9.418 14.432 1.00 90.81 125 GLN A C 1
ATOM 967 O O . GLN A 1 125 ? -11.818 9.094 15.192 1.00 90.81 125 GLN A O 1
ATOM 972 N N . LYS A 1 126 ? -11.038 10.423 13.558 1.00 93.50 126 LYS A N 1
ATOM 973 C CA . LYS A 1 126 ? -12.255 11.250 13.469 1.00 93.50 126 LYS A CA 1
ATOM 974 C C . LYS A 1 126 ? -13.492 10.440 13.070 1.00 93.50 126 LYS A C 1
ATOM 976 O O . LYS A 1 126 ? -14.589 10.692 13.562 1.00 93.50 126 LYS A O 1
ATOM 981 N N . ALA A 1 127 ? -13.333 9.474 12.166 1.00 91.88 127 ALA A N 1
ATOM 982 C CA . ALA A 1 127 ? -14.421 8.601 11.739 1.00 91.88 127 ALA A CA 1
ATOM 983 C C . ALA A 1 127 ? -14.877 7.660 12.867 1.00 91.88 127 ALA A C 1
ATOM 985 O O . ALA A 1 127 ? -16.079 7.462 13.026 1.00 91.88 127 ALA A O 1
ATOM 986 N N . ASN A 1 128 ? -13.952 7.134 13.673 1.00 90.38 128 ASN A N 1
ATOM 987 C CA . ASN A 1 128 ? -14.258 6.273 14.816 1.00 90.38 128 ASN A CA 1
ATOM 988 C C . ASN A 1 128 ? -15.068 7.022 15.881 1.00 90.38 128 ASN A C 1
ATOM 990 O O . ASN A 1 128 ? -16.040 6.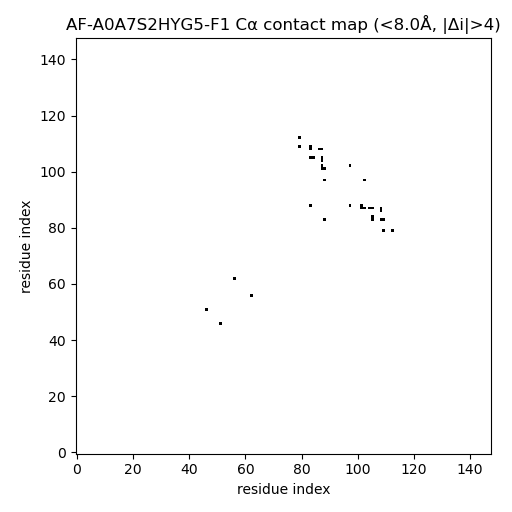477 16.397 1.00 90.38 128 ASN A O 1
ATOM 994 N N . GLU A 1 129 ? -14.727 8.280 16.171 1.00 87.50 129 GLU A N 1
ATOM 995 C CA . GLU A 1 129 ? -15.504 9.138 17.080 1.00 87.50 129 GLU A CA 1
ATOM 99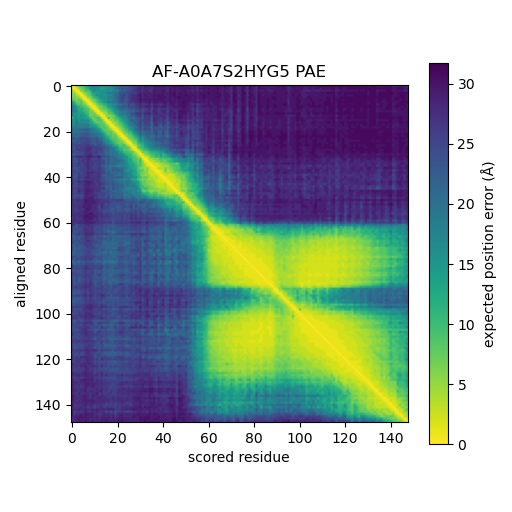6 C C . GLU A 1 129 ? -16.936 9.360 16.565 1.00 87.50 129 GLU A C 1
ATOM 998 O O . GLU A 1 129 ? -17.908 9.221 17.311 1.00 87.50 129 GLU A O 1
ATOM 1003 N N . ALA A 1 130 ? -17.085 9.635 15.265 1.00 86.94 130 ALA A N 1
ATOM 1004 C CA . ALA A 1 130 ? -18.395 9.802 14.638 1.00 86.94 130 ALA A CA 1
ATOM 1005 C C . ALA A 1 130 ? -19.219 8.498 14.627 1.00 86.94 130 ALA A C 1
ATOM 1007 O O . ALA A 1 130 ? -20.434 8.528 14.841 1.00 86.94 130 ALA A O 1
ATOM 1008 N N . GLN A 1 131 ? -18.574 7.349 14.410 1.00 83.25 131 GLN A N 1
ATOM 1009 C CA . GLN A 1 131 ? -19.220 6.034 14.450 1.00 83.25 131 GLN A CA 1
ATOM 1010 C C . GLN A 1 131 ? -19.622 5.624 15.870 1.00 83.25 131 GLN A C 1
ATOM 1012 O O . GLN A 1 131 ? -20.699 5.053 16.047 1.00 83.25 131 GLN A O 1
ATOM 1017 N N . ALA A 1 132 ? -18.825 5.960 16.887 1.00 84.19 132 ALA A N 1
ATOM 1018 C CA . ALA A 1 132 ? -19.167 5.704 18.284 1.00 84.19 132 ALA A CA 1
ATOM 1019 C C . ALA A 1 132 ? -20.433 6.471 18.703 1.00 84.19 132 ALA A C 1
ATOM 1021 O O . ALA A 1 132 ? -21.323 5.895 19.330 1.00 84.19 132 ALA A O 1
ATOM 1022 N N . ALA A 1 133 ? -20.574 7.731 18.275 1.00 80.19 133 ALA A N 1
ATOM 1023 C CA . ALA A 1 133 ? -21.794 8.507 18.501 1.00 80.19 133 ALA A CA 1
ATOM 1024 C C . ALA A 1 133 ? -23.022 7.893 17.795 1.00 80.19 133 ALA A C 1
ATOM 1026 O O . ALA A 1 133 ? -24.133 7.914 18.327 1.00 80.19 133 ALA A O 1
ATOM 1027 N N . GLN A 1 134 ? -22.844 7.303 16.608 1.00 78.81 134 GLN A N 1
ATOM 1028 C CA . GLN A 1 134 ? -23.923 6.579 15.923 1.00 78.81 134 GLN A CA 1
ATOM 1029 C C . GLN A 1 134 ? -24.285 5.262 16.623 1.00 78.81 134 GLN A C 1
ATOM 1031 O O . GLN A 1 134 ? -25.468 4.939 16.735 1.00 78.81 134 GLN A O 1
ATOM 1036 N N . GLN A 1 135 ? -23.302 4.517 17.134 1.00 75.81 135 GLN A N 1
ATOM 1037 C CA . GLN A 1 135 ? -23.548 3.268 17.862 1.00 75.81 135 GLN A CA 1
ATOM 1038 C C . GLN A 1 135 ? -24.225 3.492 19.215 1.00 75.81 135 GLN A C 1
ATOM 1040 O O . GLN A 1 135 ? -25.075 2.689 19.591 1.00 75.81 135 GLN A O 1
ATOM 1045 N N . GLN A 1 136 ? -23.928 4.593 19.910 1.00 72.75 136 GLN A N 1
ATOM 1046 C CA . GLN A 1 136 ? -24.623 4.955 21.150 1.00 72.75 136 GLN A CA 1
ATOM 1047 C C . GLN A 1 136 ? -26.123 5.175 20.918 1.00 72.75 136 GLN A C 1
ATOM 1049 O O . GLN A 1 136 ? -26.941 4.577 21.610 1.00 72.75 136 GLN A O 1
ATOM 1054 N N . ASN A 1 137 ? -26.493 5.917 19.869 1.00 79.12 137 ASN A N 1
ATOM 1055 C CA . ASN A 1 137 ? -27.902 6.139 19.526 1.00 79.12 137 ASN A CA 1
ATOM 1056 C C . ASN A 1 137 ? -28.650 4.834 19.186 1.00 79.12 137 ASN A C 1
ATOM 1058 O O . ASN A 1 137 ? -29.835 4.694 19.491 1.00 79.12 137 ASN A O 1
ATOM 1062 N N . LEU A 1 138 ? -27.971 3.861 18.565 1.00 78.19 138 LEU A N 1
ATOM 1063 C CA . LEU A 1 138 ? -28.564 2.554 18.268 1.00 78.19 138 LEU A CA 1
ATOM 1064 C C . LEU A 1 138 ? -28.691 1.674 19.525 1.00 78.19 138 LEU A C 1
ATOM 1066 O O . LEU A 1 138 ? -29.669 0.937 19.656 1.00 78.19 138 LEU A O 1
ATOM 1070 N N . ALA A 1 139 ? -27.741 1.773 20.457 1.00 77.44 139 ALA A N 1
ATOM 1071 C CA . ALA A 1 139 ? -27.778 1.060 21.732 1.00 77.44 139 ALA A CA 1
ATOM 1072 C C . ALA A 1 139 ? -28.880 1.597 22.666 1.00 77.44 139 ALA A C 1
ATOM 1074 O O . ALA A 1 139 ? -29.606 0.809 23.275 1.00 77.44 139 ALA A O 1
ATOM 1075 N N . ASP A 1 140 ? -29.081 2.918 22.715 1.00 77.69 140 ASP A N 1
ATOM 1076 C CA . ASP A 1 140 ? -30.184 3.535 23.464 1.00 77.69 140 ASP A CA 1
ATOM 1077 C C . ASP A 1 140 ? -31.550 3.114 22.904 1.00 77.69 140 ASP A C 1
ATOM 1079 O O . ASP A 1 140 ? -32.480 2.794 23.653 1.00 77.69 140 ASP A O 1
ATOM 1083 N N . MET A 1 141 ? -31.659 3.017 21.576 1.00 73.94 141 MET A N 1
ATOM 1084 C CA . MET A 1 141 ? -32.863 2.500 20.929 1.00 73.94 141 MET A CA 1
ATOM 1085 C C . MET A 1 141 ? -33.103 1.018 21.269 1.00 73.94 141 MET A C 1
ATOM 1087 O O . MET A 1 141 ? -34.238 0.647 21.576 1.00 73.94 141 MET A O 1
ATOM 1091 N N . GLN A 1 142 ? -32.063 0.177 21.278 1.00 77.38 142 GLN A N 1
ATOM 1092 C CA . GLN A 1 142 ? -32.179 -1.242 21.651 1.00 77.38 142 GLN A CA 1
ATOM 1093 C C . GLN A 1 142 ? -32.632 -1.436 23.105 1.00 77.38 142 GLN A C 1
ATOM 1095 O O . GLN A 1 142 ? -33.517 -2.257 23.358 1.00 77.38 142 GLN A O 1
ATOM 1100 N N . ASN A 1 143 ? -32.112 -0.643 24.044 1.00 79.38 143 ASN A N 1
ATOM 1101 C CA . ASN A 1 143 ? -32.530 -0.700 25.449 1.00 79.38 143 ASN A CA 1
ATOM 1102 C C . ASN A 1 143 ? -33.998 -0.282 25.645 1.00 79.38 143 ASN A C 1
ATOM 1104 O O . ASN A 1 143 ? -34.681 -0.829 26.509 1.00 79.38 143 ASN A O 1
ATOM 1108 N N . SER A 1 144 ? -34.517 0.630 24.815 1.00 81.06 144 SER A N 1
ATOM 1109 C CA . SER A 1 144 ? -35.930 1.038 24.875 1.00 81.06 144 SER A CA 1
ATOM 1110 C C . SER A 1 144 ? -36.913 -0.037 24.375 1.00 81.06 144 SER A C 1
ATOM 1112 O O . SER A 1 144 ? -38.069 -0.062 24.801 1.00 81.06 144 SER A O 1
ATOM 1114 N N . LEU A 1 145 ? -36.462 -0.938 23.492 1.00 72.56 145 LEU A N 1
ATOM 1115 C CA . LEU A 1 145 ? -37.276 -2.004 22.891 1.00 72.56 145 LEU A CA 1
ATOM 1116 C C . LEU A 1 145 ? -37.223 -3.322 23.677 1.00 72.56 145 LEU A C 1
ATOM 1118 O O . LEU A 1 145 ? -38.200 -4.064 23.658 1.00 72.56 145 LEU A O 1
ATOM 1122 N N . ALA A 1 146 ? -36.124 -3.604 24.384 1.00 70.88 146 ALA A N 1
ATOM 1123 C CA . ALA A 1 146 ? -35.963 -4.817 25.194 1.00 70.88 146 ALA A CA 1
ATOM 1124 C C . ALA A 1 146 ? -36.717 -4.782 26.546 1.00 70.88 146 ALA A C 1
ATOM 1126 O O . ALA A 1 146 ? -36.750 -5.783 27.256 1.00 70.88 146 ALA A O 1
ATOM 1127 N N . GLY A 1 147 ? -37.311 -3.641 26.916 1.00 62.28 147 GLY A N 1
ATOM 1128 C CA . GLY A 1 147 ? -37.986 -3.417 28.201 1.00 62.28 147 GLY A CA 1
ATOM 1129 C C . GLY A 1 147 ? -39.515 -3.581 28.215 1.00 62.28 147 GLY A C 1
ATOM 1130 O O . GLY A 1 147 ? -40.159 -2.913 29.025 1.00 62.28 147 GLY A O 1
ATOM 1131 N N . ARG A 1 148 ? -40.120 -4.399 27.339 1.00 47.34 148 ARG A N 1
ATOM 1132 C CA . ARG A 1 148 ? -41.566 -4.718 27.357 1.00 47.34 148 ARG A CA 1
ATOM 1133 C C . ARG A 1 148 ? -41.839 -6.210 27.270 1.00 47.34 148 ARG A C 1
ATOM 1135 O O . ARG A 1 148 ? -41.145 -6.877 26.475 1.00 47.34 148 ARG A O 1
#

Solvent-accessible surface area (backbone atoms only — not comparable to full-atom values): 9396 Å² total; per-residue (Å²): 136,86,82,83,79,87,80,84,88,77,97,75,87,77,88,73,92,73,93,73,91,75,87,84,80,90,89,76,97,71,68,59,64,57,51,50,54,50,49,53,50,49,49,53,52,48,46,71,73,49,64,82,77,75,75,69,78,88,58,103,45,73,60,62,60,53,49,52,54,50,51,52,55,49,53,53,49,54,53,48,52,54,51,35,44,68,74,34,50,62,96,73,70,88,60,97,65,80,50,76,70,34,51,58,39,38,59,54,39,52,56,52,48,53,61,47,50,56,54,48,51,59,49,49,55,57,47,49,57,56,49,50,59,53,49,50,58,53,49,56,51,49,58,67,64,73,73,117

Organism: NCBI:txid374047

Radius of gyration: 27.67 Å; Cα contacts (8 Å, |Δi|>4): 18; chains: 1; bounding box: 74×56×51 Å

Nearest PDB structures (foldseek):
  2bsk-assembly1_F  TM=9.101E-01  e=4.250E-04  Homo sapiens

Sequence (148 aa):
FATRSAGRNGIICAEQRQTASSSEQEKRPLHRTQVILSLTRYILIMNALFGTEEKQPAGPEPLFAATTEMEMYTDLFNKMASSCFQKCASKKHKDSDLALGEMSCTDRCVAKYLEAQEKIGVIIQKANEAQAAQQQNLADMQNSLAGR